Protein AF-B4GWM0-F1 (afdb_monomer_lite)

Secondary structure (DSSP, 8-state):
---HHHHHHHTT-HHHHHHHHHTT--S----TTS--TTTT-SSHHHHHHHHHHHHHHHHT-

pLDDT: mean 96.27, std 5.24, range [61.53, 98.62]

Structure (mmCIF, N/CA/C/O backbone):
data_AF-B4GWM0-F1
#
_entry.id   AF-B4GWM0-F1
#
loop_
_atom_site.group_PDB
_atom_site.id
_atom_site.type_symbol
_atom_site.label_atom_id
_atom_site.label_alt_id
_atom_site.label_comp_id
_atom_site.label_asym_id
_atom_site.label_entity_id
_atom_site.label_seq_id
_atom_site.pdbx_PDB_ins_code
_atom_site.Cartn_x
_atom_site.Cartn_y
_atom_site.Cartn_z
_atom_site.occupancy
_atom_site.B_iso_or_equiv
_atom_site.auth_seq_id
_atom_site.auth_comp_id
_atom_site.auth_asym_id
_atom_site.auth_atom_id
_atom_site.pdbx_PDB_model_num
ATOM 1 N N . MET A 1 1 ? 9.073 -10.788 3.808 1.00 90.94 1 MET A N 1
ATOM 2 C CA . MET A 1 1 ? 7.913 -11.400 3.127 1.00 90.94 1 MET A CA 1
ATOM 3 C C . MET A 1 1 ? 6.919 -10.326 2.708 1.00 90.94 1 MET A C 1
ATOM 5 O O . MET A 1 1 ? 6.391 -9.634 3.568 1.00 90.94 1 MET A O 1
ATOM 9 N N . GLN A 1 2 ? 6.640 -10.202 1.411 1.00 94.19 2 GLN A N 1
ATOM 10 C CA . GLN A 1 2 ? 5.651 -9.252 0.893 1.00 94.19 2 GLN A CA 1
ATOM 11 C C . GLN A 1 2 ? 4.220 -9.797 1.002 1.00 94.19 2 GLN A C 1
ATOM 13 O O . GLN A 1 2 ? 3.967 -10.988 0.813 1.00 94.19 2 GLN A O 1
ATOM 18 N N . THR A 1 3 ? 3.269 -8.911 1.300 1.00 97.56 3 THR A N 1
ATOM 19 C CA . THR A 1 3 ? 1.832 -9.238 1.334 1.00 97.56 3 THR A CA 1
ATOM 20 C C . THR A 1 3 ? 1.191 -9.011 -0.040 1.00 97.56 3 THR A C 1
ATOM 22 O O . THR A 1 3 ? 1.748 -8.276 -0.856 1.00 97.56 3 THR A O 1
ATOM 25 N N . PRO A 1 4 ? -0.020 -9.540 -0.304 1.00 98.25 4 PRO A N 1
ATOM 26 C CA . PRO A 1 4 ? -0.761 -9.196 -1.520 1.00 98.25 4 PRO A CA 1
ATOM 27 C C . PRO A 1 4 ? -0.930 -7.684 -1.730 1.00 98.25 4 PRO A C 1
ATOM 29 O O . PRO A 1 4 ? -0.959 -7.231 -2.870 1.00 98.25 4 PRO A O 1
ATOM 32 N N . LEU A 1 5 ? -0.997 -6.900 -0.645 1.00 98.25 5 LEU A N 1
ATOM 33 C CA . LEU A 1 5 ? -1.098 -5.444 -0.731 1.00 98.25 5 LEU A CA 1
ATOM 34 C C . LEU A 1 5 ? 0.215 -4.786 -1.175 1.00 98.25 5 LEU A C 1
ATOM 36 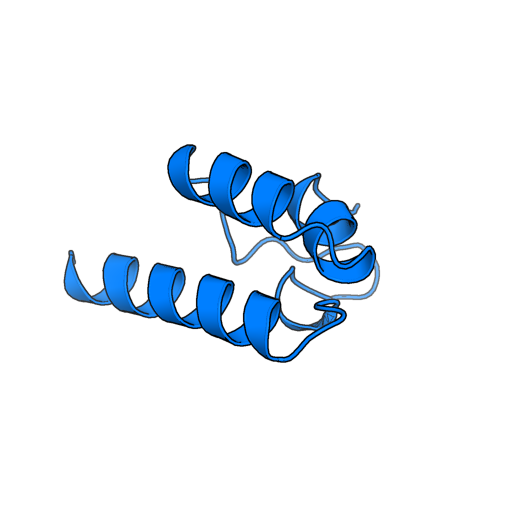O O . LEU A 1 5 ? 0.148 -3.825 -1.931 1.00 98.25 5 LEU A O 1
ATOM 40 N N . HIS A 1 6 ? 1.380 -5.326 -0.793 1.00 98.50 6 HIS A N 1
ATOM 41 C CA . HIS A 1 6 ? 2.668 -4.853 -1.320 1.00 98.50 6 HIS A CA 1
ATOM 42 C C . HIS A 1 6 ? 2.711 -5.016 -2.839 1.00 98.50 6 HIS A C 1
ATOM 44 O O . HIS A 1 6 ? 2.948 -4.046 -3.547 1.00 98.50 6 HIS A O 1
ATOM 50 N N . TYR A 1 7 ? 2.390 -6.215 -3.338 1.00 98.44 7 TYR A N 1
ATOM 51 C CA . TYR A 1 7 ? 2.389 -6.487 -4.776 1.00 98.44 7 TYR A CA 1
ATOM 52 C C . TYR A 1 7 ? 1.364 -5.640 -5.535 1.00 98.44 7 TYR A C 1
ATOM 54 O O . TYR A 1 7 ? 1.671 -5.095 -6.590 1.00 98.44 7 TYR A O 1
ATOM 62 N N . ALA A 1 8 ? 0.143 -5.502 -5.011 1.00 98.62 8 ALA A N 1
ATOM 63 C CA . ALA A 1 8 ? -0.874 -4.673 -5.650 1.00 98.62 8 ALA A CA 1
ATOM 64 C C . ALA A 1 8 ? -0.445 -3.198 -5.724 1.00 98.62 8 ALA A C 1
ATOM 66 O O . ALA A 1 8 ? -0.665 -2.555 -6.752 1.00 98.62 8 ALA A O 1
ATOM 67 N N . ALA A 1 9 ? 0.189 -2.687 -4.663 1.00 98.56 9 ALA A N 1
ATOM 68 C CA . ALA A 1 9 ? 0.691 -1.322 -4.613 1.00 98.56 9 ALA A CA 1
ATOM 69 C C . ALA A 1 9 ? 1.875 -1.107 -5.569 1.00 98.56 9 ALA A C 1
ATOM 71 O O . ALA A 1 9 ? 1.854 -0.148 -6.338 1.00 98.56 9 ALA A O 1
ATOM 72 N N . SER A 1 10 ? 2.844 -2.029 -5.595 1.00 98.25 10 SER A N 1
ATOM 73 C CA . SER A 1 10 ? 4.039 -1.941 -6.448 1.00 98.25 10 SER A CA 1
ATOM 74 C C . SER A 1 10 ? 3.784 -2.186 -7.926 1.00 98.25 10 SER A C 1
ATOM 76 O O . SER A 1 10 ? 4.583 -1.789 -8.764 1.00 98.25 10 SER A O 1
ATOM 78 N N . CYS A 1 11 ? 2.696 -2.876 -8.266 1.00 98.12 11 CYS A N 1
ATOM 79 C CA . CYS A 1 11 ? 2.313 -3.134 -9.65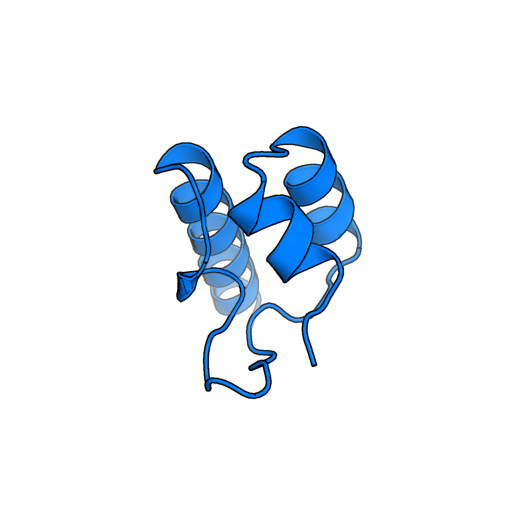4 1.00 98.12 11 CYS A CA 1
ATOM 80 C C . CYS A 1 11 ? 1.285 -2.129 -10.199 1.00 98.12 11 CYS A C 1
ATOM 82 O O . CYS A 1 11 ? 0.766 -2.336 -11.298 1.00 98.12 11 CYS A O 1
ATOM 84 N N . GLY A 1 12 ? 0.927 -1.082 -9.447 1.00 97.81 12 GLY A N 1
ATOM 85 C CA . GLY A 1 12 ? -0.029 -0.080 -9.924 1.00 97.81 12 GLY A CA 1
ATOM 86 C C . GLY A 1 12 ? -1.478 -0.590 -10.016 1.00 97.81 12 GLY A C 1
ATOM 87 O O . GLY A 1 12 ? -2.292 -0.046 -10.761 1.00 97.81 12 GLY A O 1
ATOM 88 N N . HIS A 1 13 ? -1.837 -1.668 -9.311 1.00 98.38 13 HIS A N 1
ATOM 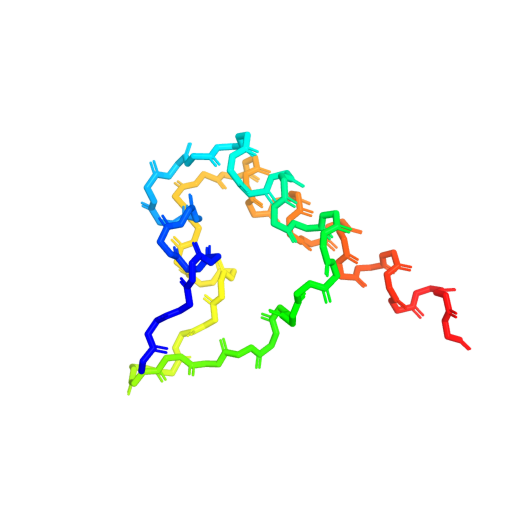89 C CA . HIS A 1 13 ? -3.142 -2.325 -9.448 1.00 98.38 13 HIS A CA 1
ATOM 90 C C . HIS A 1 13 ? -4.212 -1.695 -8.545 1.00 98.38 13 HIS A C 1
ATOM 92 O O . HIS A 1 13 ? -4.630 -2.283 -7.547 1.00 98.38 13 HIS A O 1
ATOM 98 N N . VAL A 1 14 ? -4.701 -0.515 -8.935 1.00 98.38 14 VAL A N 1
ATOM 99 C CA . VAL A 1 14 ? -5.685 0.303 -8.192 1.00 98.38 14 VAL A CA 1
ATOM 100 C C . VAL A 1 14 ? -6.890 -0.500 -7.679 1.00 98.38 14 VAL A C 1
ATOM 102 O O . VAL A 1 14 ? -7.224 -0.440 -6.497 1.00 98.38 14 VAL A O 1
ATOM 105 N N . GLU A 1 15 ? -7.532 -1.303 -8.530 1.00 98.31 15 GLU A N 1
ATOM 106 C CA . GLU A 1 15 ? -8.720 -2.070 -8.120 1.00 98.31 15 GLU A CA 1
ATOM 107 C C . GLU A 1 15 ? -8.393 -3.229 -7.166 1.00 98.31 15 GLU A C 1
ATOM 109 O O . GLU A 1 15 ? -9.188 -3.557 -6.278 1.00 98.31 15 GLU A O 1
ATOM 114 N N . ALA A 1 16 ? -7.198 -3.816 -7.282 1.00 98.50 16 ALA A N 1
ATOM 115 C CA . ALA A 1 16 ? -6.728 -4.811 -6.323 1.00 98.50 16 ALA A CA 1
ATOM 116 C C . ALA A 1 16 ? -6.447 -4.158 -4.963 1.00 98.50 16 ALA A C 1
ATOM 118 O O . ALA A 1 16 ? -6.888 -4.681 -3.940 1.00 98.50 16 ALA A O 1
ATOM 119 N N . VAL A 1 17 ? -5.804 -2.983 -4.950 1.00 98.62 17 VAL A N 1
ATOM 120 C CA . VAL A 1 17 ? -5.602 -2.177 -3.734 1.00 98.62 17 VAL A CA 1
ATOM 121 C C . VAL A 1 17 ? -6.950 -1.867 -3.085 1.00 98.62 17 VAL A C 1
ATOM 123 O O . VAL A 1 17 ? -7.146 -2.189 -1.916 1.00 98.62 17 VAL A O 1
ATOM 126 N N . ARG A 1 18 ? -7.926 -1.347 -3.842 1.00 98.25 18 ARG A N 1
ATOM 127 C CA . ARG A 1 18 ? -9.283 -1.062 -3.342 1.00 98.25 18 ARG A CA 1
ATOM 128 C C . ARG A 1 18 ? -9.922 -2.287 -2.685 1.00 98.25 18 ARG A C 1
ATOM 130 O O . ARG A 1 18 ? -10.433 -2.190 -1.571 1.00 98.25 18 ARG A O 1
ATOM 137 N N . THR A 1 19 ? -9.873 -3.433 -3.363 1.00 98.44 19 THR A N 1
ATOM 138 C CA . THR A 1 19 ? -10.447 -4.692 -2.867 1.00 98.44 19 THR A CA 1
ATOM 139 C C . THR A 1 19 ? -9.771 -5.139 -1.571 1.00 98.44 19 THR A C 1
ATOM 141 O O . THR A 1 19 ? -10.442 -5.506 -0.610 1.00 98.44 19 THR A O 1
ATOM 144 N N . LEU A 1 20 ? -8.441 -5.070 -1.503 1.00 98.50 20 LEU A N 1
ATOM 145 C CA . LEU A 1 20 ? -7.678 -5.460 -0.317 1.00 98.50 20 LEU A CA 1
ATOM 146 C C . LEU A 1 20 ? -7.944 -4.529 0.876 1.00 98.50 20 LEU A C 1
ATOM 148 O O . LEU A 1 20 ? -8.079 -5.011 2.001 1.00 98.50 20 LEU A O 1
ATOM 152 N N . LEU A 1 21 ? -8.087 -3.218 0.651 1.00 97.69 21 LEU A N 1
ATOM 153 C CA . LEU A 1 21 ? -8.404 -2.259 1.716 1.00 97.69 21 LEU A CA 1
ATOM 154 C C . LEU A 1 21 ? -9.776 -2.530 2.351 1.00 97.69 21 LEU A C 1
ATOM 156 O O . LEU A 1 21 ? -9.913 -2.451 3.575 1.00 97.69 21 LEU A O 1
ATOM 160 N N . GLN A 1 22 ? -10.769 -2.932 1.550 1.00 97.00 22 GLN A N 1
ATOM 161 C CA . GLN A 1 22 ? -12.099 -3.317 2.043 1.00 97.00 22 GLN A CA 1
ATOM 162 C C . GLN A 1 22 ? -12.058 -4.522 2.992 1.00 97.00 22 GLN A C 1
ATOM 164 O O . GLN A 1 22 ? -12.885 -4.613 3.898 1.00 97.00 22 GLN A O 1
ATOM 169 N N . LEU A 1 23 ? -11.075 -5.413 2.835 1.00 97.19 23 LEU A N 1
ATOM 170 C CA . LEU A 1 23 ? -10.874 -6.572 3.710 1.00 97.19 23 LEU A CA 1
ATOM 171 C C . LEU A 1 23 ? -10.204 -6.220 5.048 1.00 97.19 23 LEU A C 1
ATOM 173 O O . LEU A 1 23 ? -9.917 -7.119 5.835 1.00 97.19 23 LEU A O 1
ATOM 177 N N . LYS A 1 24 ? -9.939 -4.933 5.316 1.00 93.69 24 LYS A N 1
ATOM 178 C CA . LYS A 1 24 ? -9.304 -4.446 6.551 1.00 93.69 24 LYS A CA 1
ATOM 179 C C . LYS A 1 24 ? -7.960 -5.122 6.851 1.00 93.69 24 LYS A C 1
ATOM 181 O O . LYS A 1 24 ? -7.582 -5.292 8.006 1.00 93.69 24 LYS A O 1
ATOM 186 N N . VAL A 1 25 ? -7.213 -5.466 5.797 1.00 95.88 25 VAL A N 1
ATOM 187 C CA . VAL A 1 25 ? -5.840 -5.980 5.915 1.00 95.88 25 VAL A CA 1
ATOM 188 C C . VAL A 1 25 ? -4.940 -4.957 6.608 1.00 95.88 25 VAL A C 1
ATOM 190 O O . VAL A 1 25 ? -5.161 -3.751 6.473 1.00 95.88 25 VAL A O 1
ATOM 193 N N . SER A 1 26 ? -3.927 -5.422 7.340 1.00 95.69 26 SER A N 1
ATOM 194 C CA . SER A 1 26 ? -2.960 -4.528 7.987 1.00 95.69 26 SER A CA 1
ATOM 195 C C . SER A 1 26 ? -2.136 -3.754 6.950 1.00 95.69 26 SER A C 1
ATOM 197 O O . SER A 1 26 ? -1.689 -4.336 5.960 1.00 95.69 26 SER A O 1
ATOM 199 N N . LEU A 1 27 ? -1.951 -2.453 7.195 1.00 96.31 27 LEU A N 1
ATOM 200 C CA . LEU A 1 27 ? -1.135 -1.550 6.371 1.00 96.31 27 LEU A CA 1
ATOM 201 C C . LEU A 1 27 ? 0.316 -1.451 6.876 1.00 96.31 27 LEU A C 1
ATOM 203 O O . LEU A 1 27 ? 1.203 -1.074 6.118 1.00 96.31 27 LEU A O 1
ATOM 207 N N . GLU A 1 28 ? 0.555 -1.855 8.127 1.00 94.19 28 GLU A N 1
ATOM 208 C CA . GLU A 1 28 ? 1.824 -1.722 8.863 1.00 94.19 28 GLU A CA 1
ATOM 209 C C . GLU A 1 28 ? 2.644 -3.027 8.865 1.00 94.19 28 GLU A C 1
ATOM 211 O O . GLU A 1 28 ? 3.410 -3.313 9.784 1.00 94.19 28 GLU A O 1
ATOM 216 N N . LEU A 1 29 ? 2.437 -3.890 7.867 1.00 96.69 29 LEU A N 1
ATOM 217 C CA . LEU A 1 29 ? 3.274 -5.074 7.688 1.00 96.69 29 LEU A CA 1
ATOM 218 C C . LEU A 1 29 ? 4.502 -4.685 6.881 1.00 96.69 29 LEU A C 1
ATOM 220 O O . LEU A 1 29 ? 4.356 -4.170 5.778 1.00 96.69 29 LEU A O 1
ATOM 224 N N . TYR A 1 30 ? 5.676 -4.977 7.430 1.00 97.19 30 TYR A N 1
ATOM 225 C CA . TYR A 1 30 ? 6.957 -4.746 6.778 1.00 97.19 30 TYR A CA 1
ATOM 226 C C . TYR A 1 30 ? 7.464 -6.037 6.138 1.00 97.19 30 TYR A C 1
ATOM 228 O O . TYR A 1 30 ? 7.361 -7.120 6.728 1.00 97.19 30 TYR A O 1
ATOM 236 N N . ASP A 1 31 ? 7.991 -5.929 4.923 1.00 96.75 31 ASP A N 1
ATOM 237 C CA . ASP A 1 31 ? 8.648 -7.032 4.241 1.00 96.75 31 ASP A CA 1
ATOM 238 C C . ASP A 1 31 ? 10.082 -7.270 4.763 1.00 96.75 31 ASP A C 1
ATOM 240 O O . ASP A 1 31 ? 10.466 -6.806 5.834 1.00 96.75 31 ASP A O 1
ATOM 244 N N . GLU A 1 32 ? 10.860 -8.095 4.055 1.00 97.12 32 GLU A N 1
ATOM 245 C CA . GLU A 1 32 ? 12.228 -8.442 4.486 1.00 97.12 32 GLU A CA 1
ATOM 246 C C . GLU A 1 32 ? 13.224 -7.291 4.324 1.00 97.12 32 GLU A C 1
ATOM 248 O O . GLU A 1 32 ? 14.246 -7.283 5.009 1.00 97.12 32 GLU A O 1
ATOM 253 N N . ASP A 1 33 ? 12.902 -6.316 3.475 1.00 96.12 33 ASP A N 1
ATOM 254 C CA . ASP A 1 33 ? 13.716 -5.129 3.237 1.00 96.12 33 ASP A CA 1
ATOM 255 C C . ASP A 1 33 ? 13.296 -3.962 4.148 1.00 96.12 33 ASP A C 1
ATOM 257 O O . ASP A 1 33 ? 13.907 -2.894 4.119 1.00 96.12 33 ASP A O 1
ATOM 261 N N . GLY A 1 34 ? 12.281 -4.166 4.998 1.00 97.12 34 GLY A N 1
ATOM 262 C CA . GLY A 1 34 ? 11.761 -3.145 5.903 1.00 97.12 34 GLY A CA 1
ATOM 263 C C . GLY A 1 34 ? 10.785 -2.175 5.240 1.00 97.12 34 GLY A C 1
ATOM 264 O O . GLY A 1 34 ? 10.535 -1.112 5.803 1.00 97.12 34 GLY A O 1
ATOM 265 N N . HIS A 1 35 ? 10.223 -2.531 4.083 1.00 97.50 35 HIS A N 1
ATOM 266 C CA . HIS A 1 35 ? 9.231 -1.718 3.386 1.00 97.50 35 HIS A CA 1
ATOM 267 C C . HIS A 1 35 ? 7.814 -2.160 3.736 1.00 97.50 35 HIS A C 1
ATOM 269 O O . HIS A 1 35 ? 7.527 -3.354 3.801 1.00 97.50 35 HIS A O 1
ATOM 275 N N . CYS A 1 36 ? 6.919 -1.198 3.928 1.00 96.75 36 CYS A N 1
ATOM 276 C CA . CYS A 1 36 ? 5.481 -1.422 3.998 1.00 96.75 36 CYS A CA 1
ATOM 277 C C . CYS A 1 36 ? 4.805 -1.111 2.651 1.00 96.75 36 CYS A C 1
ATOM 279 O O . CYS A 1 36 ? 5.436 -0.661 1.693 1.00 96.75 36 CYS A O 1
ATOM 281 N N . CYS A 1 37 ? 3.487 -1.322 2.559 1.00 97.44 37 CYS A N 1
ATOM 282 C CA . CYS A 1 37 ? 2.746 -1.103 1.309 1.00 97.44 37 CYS A CA 1
ATOM 283 C C . CYS A 1 37 ? 2.780 0.349 0.790 1.00 97.44 37 CYS A C 1
ATOM 285 O O . CYS A 1 37 ? 2.586 0.560 -0.406 1.00 97.44 37 CYS A O 1
ATOM 287 N N . PHE A 1 38 ? 3.058 1.327 1.657 1.00 97.75 38 PHE A N 1
ATOM 288 C CA . PHE A 1 38 ? 3.231 2.732 1.281 1.00 97.75 38 PHE A CA 1
ATOM 289 C C . PHE A 1 38 ? 4.555 2.971 0.554 1.00 97.75 38 PHE A C 1
ATOM 291 O O . PHE A 1 38 ? 4.583 3.692 -0.440 1.00 97.75 38 PHE A O 1
ATOM 298 N N . ASP A 1 39 ? 5.632 2.345 1.033 1.00 97.88 39 ASP A N 1
ATOM 299 C CA . ASP A 1 39 ? 6.988 2.549 0.515 1.00 97.88 39 ASP A CA 1
ATOM 300 C C . ASP A 1 39 ? 7.144 2.003 -0.907 1.00 97.88 39 ASP A C 1
ATOM 302 O O . ASP A 1 39 ? 7.948 2.503 -1.690 1.00 97.88 39 ASP A O 1
ATOM 306 N N . VAL A 1 40 ? 6.359 0.977 -1.244 1.00 97.69 40 VAL A N 1
ATOM 307 C CA . VAL A 1 40 ? 6.400 0.308 -2.550 1.00 97.69 40 VAL A CA 1
ATOM 308 C C . VAL A 1 40 ? 5.301 0.769 -3.508 1.00 97.69 40 VAL A C 1
ATOM 310 O O . VAL A 1 40 ? 5.155 0.169 -4.564 1.00 97.69 40 VAL A O 1
ATOM 313 N N . ALA A 1 41 ? 4.498 1.783 -3.171 1.00 98.25 41 ALA A N 1
ATOM 314 C CA . ALA A 1 41 ? 3.401 2.238 -4.027 1.00 98.25 41 ALA A CA 1
ATOM 315 C C . ALA A 1 41 ? 3.906 2.840 -5.355 1.00 98.25 41 ALA A C 1
ATOM 317 O O . ALA A 1 41 ? 4.690 3.784 -5.359 1.00 98.25 41 ALA A O 1
ATOM 318 N N . ASP A 1 42 ? 3.411 2.322 -6.485 1.00 98.31 42 ASP A N 1
ATOM 319 C CA . ASP A 1 42 ? 3.843 2.721 -7.836 1.00 98.31 42 ASP A CA 1
ATOM 320 C C . ASP A 1 42 ? 3.381 4.135 -8.231 1.00 98.31 42 ASP A C 1
ATOM 322 O O . ASP A 1 42 ? 4.051 4.841 -8.984 1.00 98.31 42 ASP A O 1
ATOM 326 N N . THR A 1 43 ? 2.226 4.574 -7.718 1.00 97.62 43 THR A N 1
ATOM 327 C CA . THR A 1 43 ? 1.600 5.842 -8.114 1.00 97.62 43 THR A CA 1
ATOM 328 C C . THR A 1 43 ? 1.140 6.672 -6.920 1.00 97.62 43 THR A C 1
ATOM 330 O O . THR A 1 43 ? 0.769 6.142 -5.869 1.00 97.62 43 THR A O 1
ATOM 333 N N . GLU A 1 44 ? 1.076 7.997 -7.111 1.00 97.69 44 GLU A N 1
ATOM 334 C CA . GLU A 1 44 ? 0.488 8.917 -6.126 1.00 97.69 44 GLU A CA 1
ATOM 335 C C . GLU A 1 44 ? -0.973 8.567 -5.813 1.00 97.69 44 GLU A C 1
ATOM 337 O O . GLU A 1 44 ? -1.413 8.730 -4.678 1.00 97.69 44 GLU A O 1
ATOM 342 N N . GLU A 1 45 ? -1.733 8.060 -6.790 1.00 98.19 45 GLU A N 1
ATOM 343 C CA . GLU A 1 45 ? -3.115 7.618 -6.577 1.00 98.19 45 GLU A CA 1
ATOM 344 C C . GLU A 1 45 ? -3.180 6.506 -5.524 1.00 98.19 45 GLU A C 1
ATOM 346 O O . GLU A 1 45 ? -3.921 6.625 -4.548 1.00 98.19 45 GLU A O 1
ATOM 351 N N . ILE A 1 46 ? -2.366 5.460 -5.679 1.00 98.50 46 ILE A N 1
ATOM 352 C CA . ILE A 1 46 ? -2.323 4.342 -4.732 1.00 98.50 46 ILE A CA 1
ATOM 353 C C . ILE A 1 46 ? -1.821 4.807 -3.370 1.00 98.50 46 ILE A C 1
ATOM 355 O O . ILE A 1 46 ? -2.420 4.458 -2.353 1.00 98.50 46 ILE A O 1
ATOM 359 N N . PHE A 1 47 ? -0.768 5.623 -3.336 1.00 98.38 47 PHE A N 1
ATOM 360 C CA . PHE A 1 47 ? -0.253 6.172 -2.085 1.00 98.38 47 PHE A CA 1
ATOM 361 C C . PHE A 1 47 ? -1.340 6.949 -1.325 1.00 98.38 47 PHE A C 1
ATOM 363 O O . PHE A 1 47 ? -1.565 6.722 -0.136 1.00 98.38 47 PHE A O 1
ATOM 370 N N . ASN A 1 48 ? -2.085 7.808 -2.027 1.00 98.44 48 ASN A N 1
ATOM 371 C CA . ASN A 1 48 ? -3.181 8.578 -1.445 1.00 98.44 48 ASN A CA 1
ATOM 372 C C . ASN A 1 48 ? -4.340 7.685 -0.978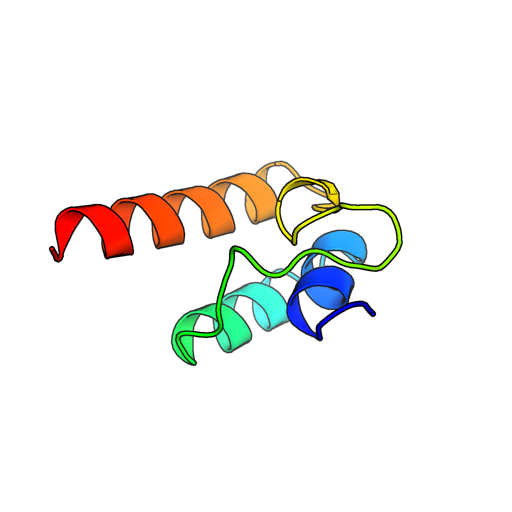 1.00 98.44 48 ASN A C 1
ATOM 374 O O . ASN A 1 48 ? -4.941 7.973 0.055 1.00 98.44 48 ASN A O 1
ATOM 378 N N . MET A 1 49 ? -4.643 6.590 -1.685 1.00 98.06 49 MET A N 1
ATOM 379 C CA . MET A 1 49 ? -5.648 5.613 -1.245 1.00 98.06 49 MET A CA 1
ATOM 380 C C . MET A 1 49 ? -5.253 4.931 0.069 1.00 98.06 49 MET A C 1
ATOM 382 O O . MET A 1 49 ? -6.085 4.817 0.969 1.00 98.06 49 MET A O 1
ATOM 386 N N . LEU A 1 50 ? -3.999 4.481 0.185 1.00 98.12 50 LEU A N 1
ATOM 387 C CA . LEU A 1 50 ? -3.483 3.840 1.398 1.00 98.12 50 LEU A CA 1
ATOM 388 C C . LEU A 1 50 ? -3.499 4.814 2.579 1.00 98.12 50 LEU A C 1
ATOM 390 O O . LEU A 1 50 ? -3.982 4.468 3.656 1.00 98.12 50 LEU A O 1
ATOM 394 N N . LYS A 1 51 ? -3.046 6.052 2.350 1.00 98.06 51 LYS A N 1
ATOM 395 C CA . LYS A 1 51 ? -3.029 7.113 3.361 1.00 98.06 51 LYS A CA 1
ATOM 396 C C . LYS A 1 51 ? -4.432 7.484 3.839 1.00 98.06 51 LYS A C 1
ATOM 398 O O . LYS A 1 51 ? -4.667 7.575 5.039 1.00 98.06 51 LYS A O 1
ATOM 403 N N . ALA A 1 52 ? -5.382 7.636 2.919 1.00 97.25 52 ALA A N 1
ATOM 404 C CA . ALA A 1 52 ? -6.768 7.924 3.275 1.00 97.25 52 ALA A CA 1
ATOM 405 C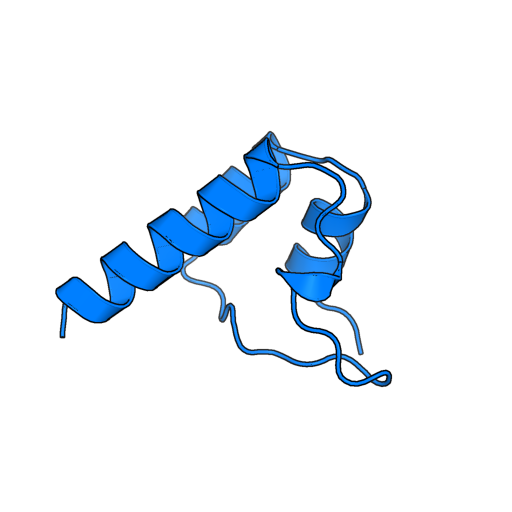 C . ALA A 1 52 ? -7.394 6.799 4.119 1.00 97.25 52 ALA A C 1
ATOM 407 O O . ALA A 1 52 ? -8.143 7.074 5.055 1.00 97.25 52 ALA A O 1
ATOM 408 N N . GLU A 1 53 ? -7.089 5.532 3.817 1.00 97.56 53 GLU A N 1
ATOM 409 C CA . GLU A 1 53 ? -7.565 4.393 4.611 1.00 97.56 53 GLU A CA 1
ATOM 410 C C . GLU A 1 53 ? -6.909 4.343 6.003 1.00 97.56 53 GLU A C 1
ATOM 412 O O . GLU A 1 53 ? -7.587 4.012 6.975 1.00 97.56 53 GLU A O 1
ATOM 417 N N . GLU A 1 54 ? -5.623 4.680 6.130 1.00 97.00 54 GLU A N 1
ATOM 418 C CA . GLU A 1 54 ? -4.937 4.789 7.424 1.00 97.00 54 GLU A CA 1
ATOM 419 C C . GLU A 1 54 ? -5.559 5.882 8.303 1.00 97.00 54 GLU A C 1
ATOM 421 O O . GLU A 1 54 ? -5.969 5.602 9.431 1.00 97.00 54 GLU A O 1
ATOM 426 N N . GLU A 1 55 ? -5.705 7.097 7.768 1.00 96.62 55 GLU A N 1
ATOM 427 C CA . GLU A 1 55 ? -6.328 8.230 8.464 1.00 96.62 55 GLU A CA 1
ATOM 428 C C . GLU A 1 55 ? -7.764 7.893 8.896 1.00 96.62 55 GLU A C 1
ATOM 430 O O . GLU A 1 55 ? -8.162 8.168 10.030 1.00 96.62 55 GLU A O 1
ATOM 435 N N . LEU A 1 56 ? -8.531 7.223 8.026 1.00 95.81 56 LEU A N 1
ATOM 436 C CA . LEU A 1 56 ? -9.883 6.754 8.336 1.00 95.81 56 LEU A CA 1
ATOM 437 C C . LEU A 1 56 ? -9.896 5.763 9.510 1.00 95.81 56 LEU A C 1
ATOM 439 O O . LEU A 1 56 ? -10.788 5.827 10.357 1.00 95.81 56 LEU A O 1
ATOM 443 N N . ARG A 1 57 ? -8.932 4.837 9.568 1.00 94.12 57 ARG A N 1
ATOM 444 C CA . ARG A 1 57 ? -8.821 3.852 10.658 1.00 94.12 57 ARG A CA 1
ATOM 445 C C . ARG A 1 57 ? -8.392 4.499 11.971 1.00 94.12 57 ARG A C 1
ATOM 447 O O . ARG A 1 57 ? -8.927 4.134 13.014 1.00 94.12 57 ARG A O 1
ATOM 454 N N . GLN A 1 58 ? -7.480 5.467 11.921 1.00 92.31 58 GLN A N 1
ATOM 455 C CA . GLN A 1 58 ? -7.037 6.215 13.099 1.00 92.31 58 GLN A CA 1
ATOM 456 C C . GLN A 1 58 ? -8.162 7.092 13.667 1.00 92.31 58 GLN A C 1
ATOM 458 O O . GLN A 1 58 ? -8.343 7.136 14.878 1.00 92.31 58 GLN A O 1
ATOM 463 N N . ALA A 1 59 ? -8.970 7.726 12.811 1.00 91.75 59 ALA A N 1
ATOM 464 C CA . ALA A 1 59 ? -10.107 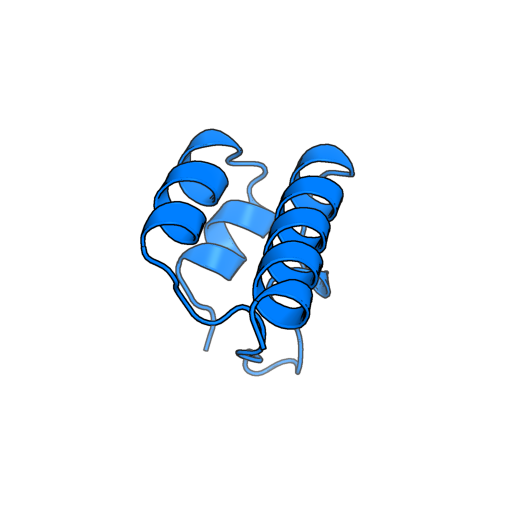8.549 13.234 1.00 91.75 59 ALA A CA 1
ATOM 465 C C . ALA A 1 59 ? -11.280 7.745 13.829 1.00 91.75 59 ALA A C 1
ATOM 467 O O . ALA A 1 59 ? -12.165 8.319 14.461 1.00 91.75 59 ALA A O 1
ATOM 468 N N . ALA A 1 60 ? -11.313 6.428 13.608 1.00 80.56 60 ALA A N 1
ATOM 469 C CA . ALA A 1 60 ? -12.326 5.527 14.155 1.00 80.56 60 ALA A CA 1
ATOM 470 C C . ALA A 1 60 ? -11.962 4.958 15.544 1.00 80.56 60 ALA A C 1
ATOM 472 O O . ALA A 1 60 ? -12.686 4.094 16.045 1.00 80.56 60 ALA A O 1
ATOM 473 N N . THR A 1 61 ? -10.853 5.420 16.137 1.00 61.53 61 THR A N 1
ATOM 474 C CA . THR A 1 61 ? -10.355 5.045 17.473 1.00 61.53 61 THR A CA 1
ATOM 475 C C . THR A 1 61 ? -10.641 6.153 18.481 1.00 61.53 61 THR A C 1
ATOM 477 O O . THR A 1 61 ? -11.067 5.816 19.608 1.00 61.53 61 THR A O 1
#

Foldseek 3Di:
DDDQLLVCQLVVPVVSNVVVLVVVDDQCDADPVRDGSLNRGPDPSSNVVSVVSVVVVVVVD

InterPro domains:
  IPR002110 Ankyrin repeat [PF00023] (2-25)
  IPR002110 Ankyrin repeat [PS50088] (1-32)
  IPR036770 Ankyrin repeat-containing domain superfamily [G3DSA:1.25.40.20] (1-61)
  IPR036770 Ankyrin repeat-containing domain superfamily [SSF48403] (2-50)

Organism: Drosophila persimilis (NCBI:txid7234)

Sequence (61 aa):
MQTPLHYAASCGHVEAVRTLLQLKVSLELYDEDGHCCFDVADTEEIFNMLKAEEELRQAAT

Radius of gyration: 10.65 Å; chains: 1; bounding box: 26×20×27 Å